Protein AF-A0A7S2DHG0-F1 (afdb_monomer_lite)

Foldseek 3Di:
DDDDDDDDDPDPPPPVVVVVVVVVVVVLVVVVVVLVVVLVVLVVVQPVPFDDPVSLVVLLVVLQVLLCVLLVHPDDDQPDFSVVSPDDLVSLVVSQVVCCVVQPDDRDDSCCCVSQRGSVSVSSVSRSRDRD

Radius of gyration: 22.51 Å; chains: 1; bounding box: 42×79×49 Å

Structure (mmCIF, N/CA/C/O backbone):
data_AF-A0A7S2DHG0-F1
#
_entry.id   AF-A0A7S2DHG0-F1
#
loop_
_atom_site.group_PDB
_atom_site.id
_atom_site.type_symbol
_atom_site.label_atom_id
_atom_site.label_alt_id
_atom_site.label_comp_id
_atom_site.label_asym_id
_atom_site.label_entity_id
_atom_site.label_seq_id
_atom_site.pdbx_PDB_ins_code
_atom_site.Cartn_x
_atom_site.Cartn_y
_atom_site.Cartn_z
_atom_site.occupancy
_atom_site.B_iso_or_equiv
_atom_site.auth_seq_id
_atom_site.auth_comp_id
_atom_site.auth_asym_id
_atom_site.auth_atom_id
_atom_site.pdbx_PDB_model_num
ATOM 1 N N . MET A 1 1 ? 16.622 -67.372 32.184 1.00 42.94 1 MET A N 1
ATOM 2 C CA . MET A 1 1 ? 17.379 -66.114 32.325 1.00 42.94 1 MET A CA 1
ATOM 3 C C . MET A 1 1 ? 17.393 -65.458 30.959 1.00 42.94 1 MET A C 1
ATOM 5 O O . MET A 1 1 ? 17.988 -66.021 30.053 1.00 42.94 1 MET A O 1
ATOM 9 N N . ALA A 1 2 ? 16.641 -64.375 30.784 1.00 40.81 2 ALA A N 1
ATOM 10 C CA . ALA A 1 2 ? 16.619 -63.588 29.556 1.00 40.81 2 ALA A CA 1
ATOM 11 C C . ALA A 1 2 ? 16.451 -62.120 29.964 1.00 40.81 2 ALA A C 1
ATOM 13 O O . ALA A 1 2 ? 15.336 -61.639 30.134 1.00 40.81 2 ALA A O 1
ATOM 14 N N . GLU A 1 3 ? 17.575 -61.454 30.210 1.00 46.03 3 GLU A N 1
ATOM 15 C CA . GLU A 1 3 ? 17.654 -59.996 30.252 1.00 46.03 3 GLU A CA 1
ATOM 16 C C . GLU A 1 3 ? 18.042 -59.548 28.843 1.00 46.03 3 GLU A C 1
ATOM 18 O O . GLU A 1 3 ? 19.163 -59.785 28.398 1.00 46.03 3 GLU A O 1
ATOM 23 N N . ALA A 1 4 ? 17.091 -58.966 28.116 1.00 51.16 4 ALA A N 1
ATOM 24 C CA . ALA A 1 4 ? 17.359 -58.252 26.878 1.00 51.16 4 ALA A CA 1
ATOM 25 C C . ALA A 1 4 ? 17.080 -56.771 27.135 1.00 51.16 4 ALA A C 1
ATOM 27 O O . ALA A 1 4 ? 15.939 -56.332 27.254 1.00 51.16 4 ALA A O 1
ATOM 28 N N . THR A 1 5 ? 18.195 -56.077 27.318 1.00 54.16 5 THR A N 1
ATOM 29 C CA . THR A 1 5 ? 18.477 -54.649 27.230 1.00 54.16 5 THR A CA 1
ATOM 30 C C . THR A 1 5 ? 17.401 -53.791 26.561 1.00 54.16 5 THR A C 1
ATOM 32 O O . THR A 1 5 ? 16.961 -54.049 25.446 1.00 54.16 5 THR A O 1
ATOM 35 N N . ILE A 1 6 ? 17.054 -52.720 27.271 1.00 53.78 6 ILE A N 1
ATOM 36 C CA . ILE A 1 6 ? 16.199 -51.600 26.881 1.00 53.78 6 ILE A CA 1
ATOM 37 C C . ILE A 1 6 ? 16.757 -50.948 25.602 1.00 53.78 6 ILE A C 1
ATOM 39 O O . ILE A 1 6 ? 17.848 -50.381 25.631 1.00 53.78 6 ILE A O 1
ATOM 43 N N . ASP A 1 7 ? 16.014 -51.023 24.494 1.00 44.09 7 ASP A N 1
ATOM 44 C CA . ASP A 1 7 ? 16.307 -50.291 23.256 1.00 44.09 7 ASP A CA 1
ATOM 45 C C . ASP A 1 7 ? 15.777 -48.858 23.400 1.00 44.09 7 ASP A C 1
ATOM 47 O O . ASP A 1 7 ? 14.572 -48.606 23.483 1.00 44.09 7 ASP A O 1
ATOM 51 N N . ALA A 1 8 ? 16.710 -47.926 23.567 1.00 44.56 8 ALA A N 1
ATOM 52 C CA . ALA A 1 8 ? 16.435 -46.514 23.739 1.00 44.56 8 ALA A CA 1
ATOM 53 C C . ALA A 1 8 ? 15.911 -45.925 22.425 1.00 44.56 8 ALA A C 1
ATOM 55 O O . ALA A 1 8 ? 16.619 -45.885 21.421 1.00 44.56 8 ALA A O 1
ATOM 56 N N . ALA A 1 9 ? 14.684 -45.411 22.473 1.00 42.75 9 ALA A N 1
ATOM 57 C CA . ALA A 1 9 ? 14.095 -44.582 21.437 1.00 42.75 9 ALA A CA 1
ATOM 58 C C . ALA A 1 9 ? 15.042 -43.427 21.060 1.00 42.75 9 ALA A C 1
ATOM 60 O O . ALA A 1 9 ? 15.171 -42.441 21.788 1.00 42.75 9 ALA A O 1
ATOM 61 N N . GLN A 1 10 ? 15.698 -43.541 19.907 1.00 50.31 10 GLN A N 1
ATOM 62 C CA . GLN A 1 10 ? 16.324 -42.409 19.234 1.00 50.31 10 GLN A CA 1
ATOM 63 C C . GLN A 1 10 ? 15.216 -41.579 18.579 1.00 50.31 10 GLN A C 1
ATOM 65 O O . GLN A 1 10 ? 14.787 -41.851 17.459 1.00 50.31 10 GLN A O 1
ATOM 70 N N . SER A 1 11 ? 14.736 -40.567 19.298 1.00 60.62 11 SER A N 1
ATOM 71 C CA . SER A 1 11 ? 13.991 -39.461 18.696 1.00 60.62 11 SER A CA 1
ATOM 72 C C . SER A 1 11 ? 14.930 -38.684 17.765 1.00 60.62 11 SER A C 1
ATOM 74 O O . SER A 1 11 ? 16.011 -38.291 18.208 1.00 60.62 11 SER A O 1
ATOM 76 N N . PRO A 1 12 ? 14.569 -38.431 16.495 1.00 54.84 12 PRO A N 1
ATOM 77 C CA . PRO A 1 12 ? 15.372 -37.575 15.637 1.00 54.84 12 PRO A CA 1
ATOM 78 C C . PRO A 1 12 ? 15.180 -36.116 16.067 1.00 54.84 12 PRO A C 1
ATOM 80 O O . PRO A 1 12 ? 14.242 -35.437 15.649 1.00 54.84 12 PRO A O 1
ATOM 83 N N . GLU A 1 13 ? 16.077 -35.631 16.921 1.00 55.72 13 GLU A N 1
ATOM 84 C CA . GLU A 1 13 ? 16.242 -34.205 17.196 1.00 55.72 13 GLU A CA 1
ATOM 85 C C . GLU A 1 13 ? 16.691 -33.549 15.880 1.00 55.72 13 GLU A C 1
ATOM 87 O O . GLU A 1 13 ? 17.826 -33.741 15.433 1.00 55.72 13 GLU A O 1
ATOM 92 N N . LYS A 1 14 ? 15.784 -32.839 15.190 1.00 61.44 14 LYS A N 1
ATOM 93 C CA . LYS A 1 14 ? 16.175 -32.066 14.000 1.00 61.44 14 LYS A CA 1
ATOM 94 C C . LYS A 1 14 ? 17.315 -31.112 14.413 1.00 61.44 14 LYS A C 1
ATOM 96 O O . LYS A 1 14 ? 17.251 -30.550 15.506 1.00 61.44 14 LYS A O 1
ATOM 101 N N . PRO A 1 15 ? 18.348 -30.915 13.576 1.00 72.50 15 PRO A N 1
ATOM 102 C CA . PRO A 1 15 ? 19.486 -30.071 13.932 1.00 72.50 15 PRO A CA 1
ATOM 103 C C . PRO A 1 15 ? 19.016 -28.664 14.323 1.00 72.50 15 PRO A C 1
ATOM 105 O O . PRO A 1 15 ? 18.066 -28.146 13.740 1.00 72.50 15 PRO A O 1
ATOM 108 N N . VAL A 1 16 ? 19.684 -28.035 15.293 1.00 61.78 16 VAL A N 1
ATOM 109 C CA . VAL A 1 16 ? 19.278 -26.742 15.883 1.00 61.78 16 VAL A CA 1
ATOM 110 C C . VAL A 1 16 ? 19.084 -25.637 14.828 1.00 61.78 16 VAL A C 1
ATOM 112 O O . VAL A 1 16 ? 18.193 -24.804 14.970 1.00 61.78 16 VAL A O 1
ATOM 115 N N . GLU A 1 17 ? 19.828 -25.663 13.717 1.00 58.34 17 GLU A N 1
ATOM 116 C CA . GLU A 1 17 ? 19.605 -24.776 12.558 1.00 58.34 17 GLU A CA 1
ATOM 117 C C . GLU A 1 17 ? 18.222 -24.949 11.914 1.00 58.34 17 GLU A C 1
ATOM 119 O O . GLU A 1 17 ? 17.587 -23.974 11.515 1.00 58.34 17 GLU A O 1
ATOM 124 N N . MET A 1 18 ? 17.720 -26.182 11.857 1.00 55.75 18 MET A N 1
ATOM 125 C CA . MET A 1 18 ? 16.393 -26.501 11.337 1.00 55.75 18 MET A CA 1
ATOM 126 C C . MET A 1 18 ? 15.289 -26.065 12.311 1.00 55.75 18 MET A C 1
ATOM 128 O O . MET A 1 18 ? 14.223 -25.648 11.866 1.00 55.75 18 MET A O 1
ATOM 132 N N . TRP A 1 19 ? 15.546 -26.070 13.625 1.00 66.44 19 TRP A N 1
ATOM 133 C CA . TRP A 1 19 ? 14.636 -25.478 14.619 1.00 66.44 19 TRP A CA 1
ATOM 134 C C . TRP A 1 19 ? 14.586 -23.949 14.526 1.00 66.44 19 TRP A C 1
ATOM 136 O O . TRP A 1 19 ? 13.511 -23.361 14.621 1.00 66.44 19 TRP A O 1
ATOM 146 N N . LEU A 1 20 ? 15.728 -23.302 14.285 1.00 65.81 20 LEU A N 1
ATOM 147 C CA . LEU A 1 20 ? 15.819 -21.849 14.117 1.00 65.81 20 LEU A CA 1
ATOM 148 C C . LEU A 1 20 ? 15.109 -21.367 12.840 1.00 65.81 20 LEU A C 1
ATOM 150 O O . LEU A 1 20 ? 14.426 -20.338 12.857 1.00 65.81 20 LEU A O 1
ATOM 154 N N . LEU A 1 21 ? 15.222 -22.119 11.742 1.00 61.41 21 LEU A N 1
ATOM 155 C CA . LEU A 1 21 ? 14.581 -21.770 10.473 1.00 61.41 21 LEU A CA 1
ATOM 156 C C . LEU A 1 21 ? 13.066 -22.041 10.479 1.00 61.41 21 LEU A C 1
ATOM 158 O O . LEU A 1 21 ? 12.298 -21.260 9.925 1.00 61.41 21 LEU A O 1
ATOM 162 N N . GLU A 1 22 ? 12.613 -23.118 11.123 1.00 61.72 22 GLU A N 1
ATOM 163 C CA . GLU A 1 22 ? 11.182 -23.431 11.254 1.00 61.72 22 GLU A CA 1
ATOM 164 C C . GLU A 1 22 ? 10.499 -22.496 12.267 1.00 61.72 22 GLU A C 1
ATOM 166 O O . GLU A 1 22 ? 9.410 -21.994 12.001 1.00 61.72 22 GLU A O 1
ATOM 171 N N . GLY A 1 23 ? 11.170 -22.168 13.379 1.00 65.50 23 GLY A N 1
ATOM 172 C CA . GLY A 1 23 ? 10.669 -21.221 14.379 1.00 65.50 23 GLY A CA 1
ATOM 173 C C . GLY A 1 23 ? 10.568 -19.786 13.855 1.00 65.50 23 GLY A C 1
ATOM 174 O O . GLY A 1 23 ? 9.593 -19.093 14.141 1.00 65.50 23 GLY A O 1
ATOM 175 N N . SER A 1 24 ? 11.525 -19.344 13.031 1.00 66.81 24 SER A N 1
ATOM 176 C CA . SER A 1 24 ? 11.462 -18.025 12.380 1.00 66.81 24 SER A CA 1
ATOM 177 C C . SER A 1 24 ? 10.383 -17.953 11.293 1.00 66.81 24 SER A C 1
ATOM 179 O O . SER A 1 24 ? 9.671 -16.950 11.213 1.00 66.81 24 SER A O 1
ATOM 181 N N . GLN A 1 25 ? 10.179 -19.026 10.521 1.00 65.06 25 GLN A N 1
ATOM 182 C CA . GLN A 1 25 ? 9.070 -19.120 9.563 1.00 65.06 25 GLN A CA 1
ATOM 183 C C . GLN A 1 25 ? 7.703 -19.178 10.261 1.00 65.06 25 GLN A C 1
ATOM 185 O O . GLN A 1 25 ? 6.770 -18.494 9.844 1.00 65.06 25 GLN A O 1
ATOM 190 N N . GLN A 1 26 ? 7.585 -19.926 11.361 1.00 64.12 26 GLN A N 1
ATOM 191 C CA . GLN A 1 26 ? 6.361 -19.992 12.165 1.00 64.12 26 GLN A CA 1
ATOM 192 C C . GLN A 1 26 ? 6.049 -18.655 12.842 1.00 64.12 26 GLN A C 1
ATOM 194 O O . GLN A 1 26 ? 4.892 -18.237 12.844 1.00 64.12 26 GLN A O 1
ATOM 199 N N . ALA A 1 27 ? 7.059 -17.942 13.349 1.00 66.81 27 ALA A N 1
ATOM 200 C CA . ALA A 1 27 ? 6.882 -16.600 13.899 1.00 66.81 27 ALA A CA 1
ATOM 201 C C . ALA A 1 27 ? 6.417 -15.603 12.8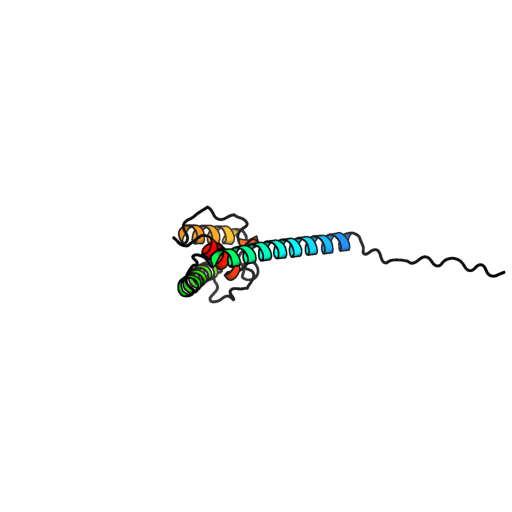26 1.00 66.81 27 ALA A C 1
ATOM 203 O O . ALA A 1 27 ? 5.514 -14.805 13.079 1.00 66.81 27 ALA A O 1
ATOM 204 N N . MET A 1 28 ? 6.973 -15.683 11.611 1.00 68.94 28 MET A N 1
ATOM 205 C CA . MET A 1 28 ? 6.544 -14.847 10.491 1.00 68.94 28 MET A CA 1
ATOM 206 C C . MET A 1 28 ? 5.096 -15.159 10.081 1.00 68.94 28 MET A C 1
ATOM 208 O O . MET A 1 28 ? 4.301 -14.232 9.941 1.00 68.94 28 MET A O 1
ATOM 212 N N . LEU A 1 29 ? 4.719 -16.434 9.951 1.00 68.44 29 LEU A N 1
ATOM 213 C CA . LEU A 1 29 ? 3.346 -16.847 9.628 1.00 68.44 29 LEU A CA 1
ATOM 214 C C . LEU A 1 29 ? 2.345 -16.438 10.717 1.00 68.44 29 LEU A C 1
ATOM 216 O O . LEU A 1 29 ? 1.260 -15.961 10.396 1.00 68.44 29 LEU A O 1
ATOM 220 N N . ALA A 1 30 ? 2.713 -16.561 11.995 1.00 65.44 30 ALA A N 1
ATOM 221 C CA . ALA A 1 30 ? 1.877 -16.134 13.114 1.00 65.44 30 ALA A CA 1
ATOM 222 C C . ALA A 1 30 ? 1.697 -14.608 13.152 1.00 65.44 30 ALA A C 1
ATOM 224 O O . ALA A 1 30 ? 0.588 -14.135 13.392 1.00 65.44 30 ALA A O 1
ATOM 225 N N . ALA A 1 31 ? 2.748 -13.835 12.856 1.00 64.44 31 ALA A N 1
ATOM 226 C CA . ALA A 1 31 ? 2.659 -12.380 12.740 1.00 64.44 31 ALA A CA 1
ATOM 227 C C . ALA A 1 31 ? 1.761 -11.957 11.563 1.00 64.44 31 ALA A C 1
ATOM 229 O O . ALA A 1 31 ? 0.905 -11.089 11.727 1.00 64.44 31 ALA A O 1
ATOM 230 N N . HIS A 1 32 ? 1.878 -12.622 10.408 1.00 63.25 32 HIS A N 1
ATOM 231 C CA . HIS A 1 32 ? 0.981 -12.397 9.270 1.00 63.25 32 HIS A CA 1
ATOM 232 C C . HIS A 1 32 ? -0.462 -12.802 9.589 1.00 63.25 32 HIS A C 1
ATOM 234 O O . HIS A 1 32 ? -1.391 -12.108 9.188 1.00 63.25 32 HIS A O 1
ATOM 240 N N . ALA A 1 33 ? -0.684 -13.903 10.309 1.00 66.50 33 ALA A N 1
ATOM 241 C CA . ALA A 1 33 ? -2.019 -14.332 10.722 1.00 66.50 33 ALA A CA 1
ATOM 242 C C . ALA A 1 33 ? -2.647 -13.360 11.734 1.00 66.50 33 ALA A C 1
ATOM 244 O O . ALA A 1 33 ? -3.822 -13.027 11.614 1.00 66.50 33 ALA A O 1
ATOM 245 N N . ALA A 1 34 ? -1.864 -12.852 12.689 1.00 62.97 34 ALA A N 1
ATOM 246 C CA . ALA A 1 34 ? -2.315 -11.846 13.646 1.00 62.97 34 ALA A CA 1
ATOM 247 C C . ALA A 1 34 ? -2.667 -10.521 12.954 1.00 62.97 34 ALA A C 1
ATOM 249 O O . ALA A 1 34 ? -3.687 -9.912 13.270 1.00 62.97 34 ALA A O 1
ATOM 250 N N . ASN A 1 35 ? -1.867 -10.107 11.970 1.00 64.00 35 ASN A N 1
ATOM 251 C CA . ASN A 1 35 ? -2.131 -8.902 11.192 1.00 64.00 35 ASN A CA 1
ATOM 252 C C . ASN A 1 35 ? -3.365 -9.060 10.280 1.00 64.00 35 ASN A C 1
ATOM 254 O O . ASN A 1 35 ? -4.203 -8.167 10.205 1.00 64.00 35 ASN A O 1
ATOM 258 N N . GLN A 1 36 ? -3.553 -10.237 9.674 1.00 62.16 36 GLN A N 1
ATOM 259 C CA . GLN A 1 36 ? -4.776 -10.576 8.932 1.00 62.16 36 GLN A CA 1
ATOM 260 C C . GLN A 1 36 ? -6.013 -10.625 9.839 1.00 62.16 36 GLN A C 1
ATOM 262 O O . GLN A 1 36 ? -7.081 -10.164 9.444 1.00 62.16 36 GLN A O 1
ATOM 267 N N . ALA A 1 37 ? -5.885 -11.131 11.068 1.00 60.19 37 ALA A N 1
ATOM 268 C CA . ALA A 1 37 ? -6.969 -11.117 12.047 1.00 60.19 37 ALA A CA 1
ATOM 269 C C . ALA A 1 37 ? -7.318 -9.686 12.486 1.00 60.19 37 ALA A C 1
ATOM 271 O O . ALA A 1 37 ? -8.497 -9.360 12.608 1.00 60.19 37 ALA A O 1
ATOM 272 N N . ALA A 1 38 ? -6.320 -8.814 12.658 1.00 59.62 38 ALA A N 1
ATOM 273 C CA . ALA A 1 38 ? -6.534 -7.397 12.940 1.00 59.62 38 ALA A CA 1
ATOM 274 C C . ALA A 1 38 ? -7.208 -6.669 11.760 1.00 59.62 38 ALA A C 1
ATOM 276 O O . ALA A 1 38 ? -8.138 -5.892 11.974 1.00 59.62 38 ALA A O 1
ATOM 277 N N . ALA A 1 39 ? -6.814 -6.975 10.518 1.00 57.19 39 ALA A N 1
ATOM 278 C CA . ALA A 1 39 ? -7.473 -6.466 9.314 1.00 57.19 39 ALA A CA 1
ATOM 279 C C . ALA A 1 39 ? -8.938 -6.940 9.217 1.00 57.19 39 ALA A C 1
ATOM 281 O O . ALA A 1 39 ? -9.838 -6.132 8.987 1.00 57.19 39 ALA A O 1
ATOM 282 N N . ALA A 1 40 ? -9.202 -8.222 9.490 1.00 56.75 40 ALA A N 1
ATOM 283 C CA . ALA A 1 40 ? -10.553 -8.784 9.502 1.00 56.75 40 ALA A CA 1
ATOM 284 C C . ALA A 1 40 ? -11.441 -8.180 10.608 1.00 56.75 40 ALA A C 1
ATOM 286 O O . ALA A 1 40 ? -12.629 -7.936 10.391 1.00 56.75 40 ALA A O 1
ATOM 287 N N . GLN A 1 41 ? -10.874 -7.898 11.784 1.00 54.84 41 GLN A N 1
ATOM 288 C CA . GLN A 1 41 ? -11.576 -7.200 12.865 1.00 54.84 41 GLN A CA 1
ATOM 289 C C . GLN A 1 41 ? -11.883 -5.743 12.499 1.00 54.84 41 GLN A C 1
ATOM 291 O O . GLN A 1 41 ? -12.997 -5.283 12.752 1.00 54.84 41 GLN A O 1
ATOM 296 N N . GLY A 1 42 ? -10.954 -5.054 11.826 1.00 51.88 42 GLY A N 1
ATOM 297 C CA . GLY A 1 42 ? -11.194 -3.734 11.241 1.00 51.88 42 GLY A CA 1
ATOM 298 C C . GLY A 1 42 ? -12.356 -3.749 10.246 1.00 51.88 42 GLY A C 1
ATOM 299 O O . GLY A 1 42 ? -13.262 -2.929 10.359 1.00 51.88 42 GLY A O 1
ATOM 300 N N . ALA A 1 43 ? -12.403 -4.736 9.345 1.00 55.81 43 ALA A N 1
ATOM 301 C CA . ALA A 1 43 ? -13.488 -4.895 8.373 1.00 55.81 43 ALA A CA 1
ATOM 302 C C . ALA A 1 43 ? -14.866 -5.129 9.027 1.00 55.81 43 ALA A C 1
ATOM 304 O O . ALA A 1 43 ? -15.874 -4.579 8.577 1.00 55.81 43 ALA A O 1
ATOM 305 N N . ALA A 1 44 ? -14.927 -5.904 10.115 1.00 51.97 44 ALA A N 1
ATOM 306 C CA . ALA A 1 44 ? -16.175 -6.188 10.827 1.00 51.97 44 ALA A CA 1
ATOM 307 C C . ALA A 1 44 ? -16.743 -4.963 11.573 1.00 51.97 44 ALA A C 1
ATOM 309 O O . ALA A 1 44 ? -17.960 -4.830 11.708 1.00 51.97 44 ALA A O 1
ATOM 310 N N . GLN A 1 45 ? -15.884 -4.049 12.029 1.00 49.03 45 GLN A N 1
ATOM 311 C CA . GLN A 1 45 ? -16.284 -2.866 12.801 1.00 49.03 45 GLN A CA 1
ATOM 312 C C . GLN A 1 45 ? -16.831 -1.717 11.927 1.00 49.03 45 GLN A C 1
ATOM 314 O O . GLN A 1 45 ? -17.480 -0.807 12.443 1.00 49.03 45 GLN A O 1
ATOM 319 N N . LEU A 1 46 ? -16.634 -1.777 10.603 1.00 51.44 46 LEU A N 1
ATOM 320 C CA . LEU A 1 46 ? -16.986 -0.723 9.636 1.00 51.44 46 LEU A CA 1
ATOM 321 C C . LEU A 1 46 ? -18.433 -0.774 9.116 1.00 51.44 46 LEU A C 1
ATOM 323 O O . LEU A 1 46 ? -18.863 0.136 8.408 1.00 51.44 46 LEU A O 1
ATOM 327 N N . GLN A 1 47 ? -19.226 -1.785 9.481 1.00 52.62 47 GLN A N 1
ATOM 328 C CA . GLN A 1 47 ? -20.601 -1.925 8.976 1.00 52.62 47 GLN A CA 1
ATOM 329 C C . GLN A 1 47 ? -21.601 -0.884 9.517 1.00 52.62 47 GLN A C 1
ATOM 331 O O . GLN A 1 47 ? -22.745 -0.854 9.072 1.00 52.62 47 GLN A O 1
ATOM 336 N N . ILE A 1 48 ? -21.195 -0.008 10.442 1.00 51.22 48 ILE A N 1
ATOM 337 C CA . ILE A 1 48 ? -22.090 0.977 11.079 1.00 51.22 48 ILE A CA 1
ATOM 338 C C . ILE A 1 48 ? -21.993 2.384 10.434 1.00 51.22 48 ILE A C 1
ATOM 340 O O . ILE A 1 48 ? -22.720 3.296 10.813 1.00 51.22 48 ILE A O 1
ATOM 344 N N . GLY A 1 49 ? -21.171 2.566 9.393 1.00 56.88 49 GLY A N 1
ATOM 345 C CA . GLY A 1 49 ? -21.077 3.833 8.642 1.00 56.88 49 GLY A CA 1
ATOM 346 C C . GLY A 1 49 ? -20.085 3.780 7.478 1.00 56.88 49 GLY A C 1
ATOM 347 O O . GLY A 1 49 ? -19.299 4.704 7.301 1.00 56.88 49 GLY A O 1
ATOM 348 N N . GLY A 1 50 ? -20.049 2.649 6.769 1.00 58.78 50 GLY A N 1
ATOM 349 C CA . GLY A 1 50 ? -18.961 2.280 5.866 1.00 58.78 50 GLY A CA 1
ATOM 350 C C . GLY A 1 50 ? -18.965 2.980 4.506 1.00 58.78 50 GLY A C 1
ATOM 351 O O . GLY A 1 50 ? -20.011 3.331 3.962 1.00 58.78 50 GLY A O 1
ATOM 352 N N . VAL A 1 51 ? -17.756 3.109 3.955 1.00 66.19 51 VAL A N 1
ATOM 353 C CA . VAL A 1 51 ? -17.462 3.470 2.562 1.00 66.19 51 VAL A CA 1
ATOM 354 C C . VAL A 1 51 ? -18.347 2.644 1.620 1.00 66.19 51 VAL A C 1
ATOM 356 O O . VAL A 1 51 ? -18.421 1.419 1.744 1.00 66.19 51 VAL A O 1
ATOM 359 N N . SER A 1 52 ? -19.039 3.294 0.683 1.00 80.50 52 SER A N 1
ATOM 360 C CA . SER A 1 52 ? -19.895 2.598 -0.279 1.00 80.50 52 SER A CA 1
ATOM 361 C C . SER A 1 52 ? -19.072 1.662 -1.169 1.00 80.50 52 SER A C 1
ATOM 363 O O . SER A 1 52 ? -17.890 1.887 -1.434 1.00 80.50 52 SER A O 1
ATOM 365 N N . GLY A 1 53 ? -19.703 0.610 -1.701 1.00 81.88 53 GLY A N 1
ATOM 366 C CA . GLY A 1 53 ? -19.013 -0.335 -2.587 1.00 81.88 53 GLY A CA 1
ATOM 367 C C . GLY A 1 53 ? -18.376 0.331 -3.816 1.00 81.88 53 GLY A C 1
ATOM 368 O O . GLY A 1 53 ? -17.347 -0.131 -4.298 1.00 81.88 53 GLY A O 1
ATOM 369 N N . GLN A 1 54 ? -18.946 1.440 -4.302 1.00 84.62 54 GLN A N 1
ATOM 370 C CA . GLN A 1 54 ? -18.379 2.222 -5.406 1.00 84.62 54 GLN A CA 1
ATOM 371 C C . GLN A 1 54 ? -17.121 2.991 -4.984 1.00 84.62 54 GLN A C 1
ATOM 373 O O . GLN A 1 54 ? -16.130 2.994 -5.712 1.00 84.62 54 GLN A O 1
ATOM 378 N N . GLU A 1 55 ? -17.128 3.593 -3.795 1.00 88.00 55 GLU A N 1
ATOM 379 C CA . GLU A 1 55 ? -15.959 4.282 -3.244 1.00 88.00 55 GLU A CA 1
ATOM 380 C C . GLU A 1 55 ? -14.814 3.304 -2.950 1.00 88.00 55 GLU A C 1
ATOM 382 O O . GLU A 1 55 ? -13.660 3.631 -3.215 1.00 88.00 55 GLU A O 1
ATOM 387 N N . LEU A 1 56 ? -15.114 2.080 -2.498 1.00 89.06 56 LEU A N 1
ATOM 388 C CA . LEU A 1 56 ? -14.113 1.019 -2.334 1.00 89.06 56 LEU A CA 1
ATOM 389 C C . LEU A 1 56 ? -13.461 0.618 -3.663 1.00 89.06 56 LEU A C 1
ATOM 391 O O . LEU A 1 56 ? -12.242 0.460 -3.730 1.00 89.06 56 LEU A O 1
ATOM 395 N N . VAL A 1 57 ? -14.253 0.476 -4.731 1.00 91.44 57 VAL A N 1
ATOM 396 C CA . VAL A 1 57 ? -13.726 0.175 -6.072 1.00 91.44 57 VAL A CA 1
ATOM 397 C C . VAL A 1 57 ? -12.831 1.311 -6.569 1.00 91.44 57 VAL A C 1
ATOM 399 O O . VAL A 1 57 ? -11.736 1.046 -7.065 1.00 91.44 57 VAL A O 1
ATOM 402 N N . ALA A 1 58 ? -13.259 2.564 -6.394 1.00 92.81 58 ALA A N 1
ATOM 403 C CA . ALA A 1 58 ? -12.478 3.734 -6.789 1.00 92.81 58 ALA A CA 1
ATOM 404 C C . ALA A 1 58 ? -11.179 3.875 -5.974 1.00 92.81 58 ALA A C 1
ATOM 406 O O . ALA A 1 58 ? -10.123 4.165 -6.537 1.00 92.81 58 ALA A O 1
ATOM 407 N N . LEU A 1 59 ? -11.238 3.627 -4.661 1.00 93.56 59 LEU A N 1
ATOM 408 C CA . LEU A 1 59 ? -10.073 3.613 -3.778 1.00 93.56 59 LEU A CA 1
ATOM 409 C C . LEU A 1 59 ? -9.057 2.565 -4.236 1.00 93.56 59 LEU A C 1
ATOM 411 O O . LEU A 1 59 ? -7.883 2.889 -4.419 1.00 93.56 59 LEU A O 1
ATOM 415 N N . ARG A 1 60 ? -9.515 1.326 -4.452 1.00 95.50 60 ARG A N 1
ATOM 416 C CA . ARG A 1 60 ? -8.652 0.226 -4.888 1.00 95.50 60 ARG A CA 1
ATOM 417 C C . ARG A 1 60 ? -7.994 0.525 -6.228 1.00 95.50 60 ARG A C 1
ATOM 419 O O . ARG A 1 60 ? -6.790 0.333 -6.356 1.00 95.50 60 ARG A O 1
ATOM 426 N N . ALA A 1 61 ? -8.760 1.039 -7.192 1.00 95.81 61 ALA A N 1
ATOM 427 C CA . ALA A 1 61 ? -8.236 1.441 -8.496 1.00 95.81 61 ALA A CA 1
ATOM 428 C C . ALA A 1 61 ? -7.131 2.499 -8.355 1.00 95.81 61 ALA A C 1
ATOM 430 O O . ALA A 1 61 ? -6.040 2.326 -8.879 1.00 95.81 61 ALA A O 1
ATOM 431 N N . LYS A 1 62 ? -7.357 3.537 -7.545 1.00 96.00 62 LYS A N 1
ATOM 432 C CA . LYS A 1 62 ? -6.373 4.604 -7.319 1.00 96.00 62 LYS A CA 1
ATOM 433 C C . LYS A 1 62 ? -5.090 4.111 -6.634 1.00 96.00 62 LYS A C 1
ATOM 435 O O . LYS A 1 62 ? -3.988 4.552 -6.970 1.00 96.00 62 LYS A O 1
ATOM 440 N N . ILE A 1 63 ? -5.218 3.192 -5.674 1.00 96.31 63 ILE A N 1
ATOM 441 C CA . ILE A 1 63 ? -4.061 2.542 -5.042 1.00 96.31 63 ILE A CA 1
ATOM 442 C C . ILE A 1 63 ? -3.314 1.696 -6.072 1.00 96.31 63 ILE A C 1
ATOM 444 O O . ILE A 1 63 ? -2.093 1.817 -6.162 1.00 96.31 63 ILE A O 1
ATOM 448 N N . ARG A 1 64 ? -4.029 0.886 -6.864 1.00 97.19 64 ARG A N 1
ATOM 449 C CA . ARG A 1 64 ? -3.442 0.069 -7.930 1.00 97.19 64 ARG A CA 1
ATOM 450 C C . ARG A 1 64 ? -2.652 0.931 -8.908 1.00 97.19 64 ARG A C 1
ATOM 452 O O . ARG A 1 64 ? -1.474 0.647 -9.086 1.00 97.19 64 ARG A O 1
ATOM 459 N N . ASP A 1 65 ? -3.258 1.989 -9.446 1.00 96.75 65 ASP A N 1
ATOM 460 C CA . ASP A 1 65 ? -2.630 2.930 -10.386 1.00 96.75 65 ASP A CA 1
ATOM 461 C C . ASP A 1 65 ? -1.317 3.483 -9.817 1.00 96.75 65 ASP A C 1
ATOM 463 O O . ASP A 1 65 ? -0.267 3.443 -10.449 1.00 96.75 65 ASP A O 1
ATOM 467 N N . THR A 1 66 ? -1.3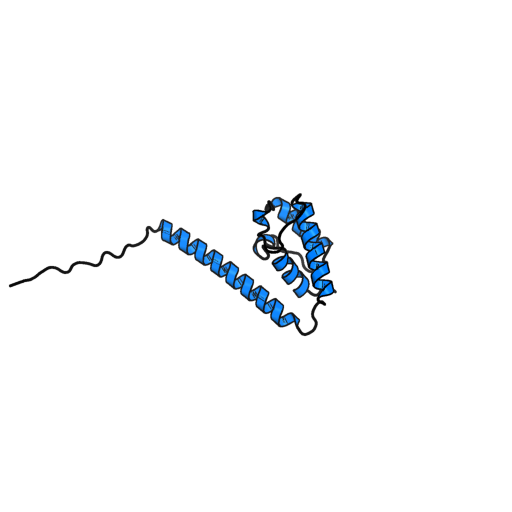36 3.891 -8.547 1.00 96.50 66 THR A N 1
ATOM 468 C CA . THR A 1 66 ? -0.131 4.389 -7.871 1.00 96.50 66 THR A CA 1
ATOM 469 C C . THR A 1 66 ? 0.966 3.326 -7.763 1.00 96.50 66 THR A C 1
ATOM 471 O O . THR A 1 66 ? 2.153 3.640 -7.872 1.00 96.50 66 THR A O 1
ATOM 474 N N . VAL A 1 67 ? 0.591 2.074 -7.492 1.00 95.69 67 VAL A N 1
ATOM 475 C CA . VAL A 1 67 ? 1.544 0.968 -7.363 1.00 95.69 67 VAL A CA 1
ATOM 476 C C . VAL A 1 67 ? 2.137 0.609 -8.723 1.00 95.69 67 VAL A C 1
ATOM 478 O O . VAL A 1 67 ? 3.355 0.463 -8.801 1.00 95.69 67 VAL A O 1
ATOM 481 N N . VAL A 1 68 ? 1.323 0.499 -9.778 1.00 95.56 68 VAL A N 1
ATOM 482 C CA 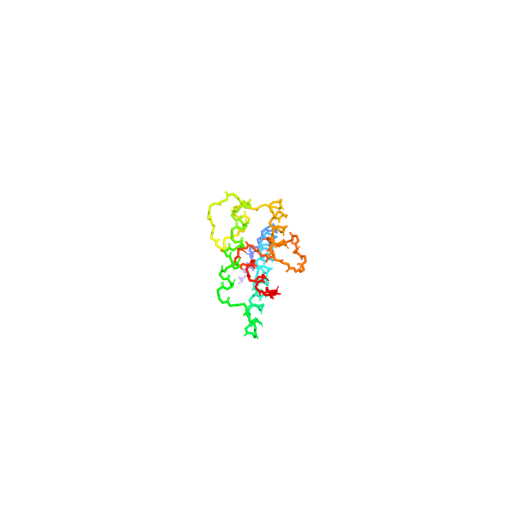. VAL A 1 68 ? 1.813 0.174 -11.129 1.00 95.56 68 VAL A CA 1
ATOM 483 C C . VAL A 1 68 ? 2.715 1.273 -11.683 1.00 95.56 68 VAL A C 1
ATOM 485 O O . VAL A 1 68 ? 3.787 0.955 -12.197 1.00 95.56 68 VAL A O 1
ATOM 488 N N . A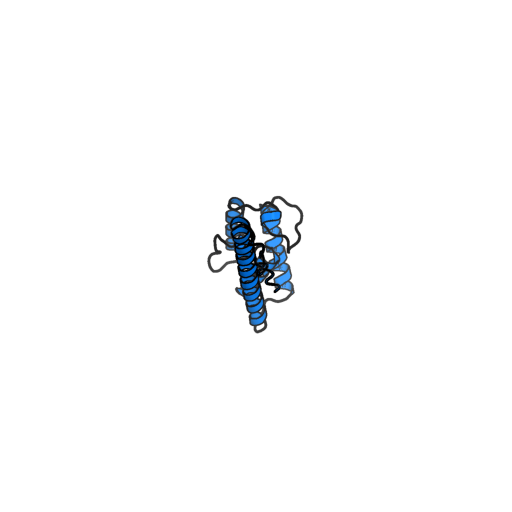SP A 1 69 ? 2.377 2.546 -11.448 1.00 95.50 69 ASP A N 1
ATOM 489 C CA . ASP A 1 69 ? 3.202 3.694 -11.840 1.00 95.50 69 ASP A CA 1
ATOM 490 C C . ASP A 1 69 ? 4.593 3.644 -11.193 1.00 95.50 69 ASP A C 1
ATOM 492 O O . ASP A 1 69 ? 5.611 3.883 -11.842 1.00 95.50 69 ASP A O 1
ATOM 496 N N . ILE A 1 70 ? 4.655 3.319 -9.897 1.00 95.00 70 ILE A N 1
ATOM 497 C CA . ILE A 1 70 ? 5.919 3.250 -9.150 1.00 95.00 70 ILE A CA 1
ATOM 498 C C . ILE A 1 70 ? 6.711 1.988 -9.499 1.00 95.00 70 ILE A C 1
ATOM 500 O O . ILE A 1 70 ? 7.942 2.032 -9.527 1.00 95.00 70 ILE A O 1
ATOM 504 N N . ALA A 1 71 ? 6.025 0.870 -9.737 1.00 92.69 71 ALA A N 1
ATOM 505 C CA . ALA A 1 71 ? 6.646 -0.392 -10.124 1.00 92.69 71 ALA A CA 1
ATOM 506 C C . ALA A 1 71 ? 7.104 -0.404 -11.593 1.00 92.69 71 ALA A C 1
ATOM 508 O O . ALA A 1 71 ? 7.925 -1.241 -11.961 1.00 92.69 71 ALA A O 1
ATOM 509 N N . GLY A 1 72 ? 6.589 0.507 -12.427 1.00 93.75 72 GLY A N 1
ATOM 510 C CA . GLY A 1 72 ? 6.822 0.502 -13.871 1.00 93.75 72 GLY A CA 1
ATOM 511 C C . GLY A 1 72 ? 6.162 -0.691 -14.567 1.00 93.75 72 GLY A C 1
ATOM 512 O O . GLY A 1 72 ? 6.735 -1.249 -15.501 1.00 93.75 72 GLY A O 1
ATOM 513 N N . LEU A 1 73 ? 4.995 -1.113 -14.077 1.00 92.75 73 LEU A N 1
ATOM 514 C CA . LEU A 1 73 ? 4.221 -2.236 -14.610 1.00 92.75 73 LEU A CA 1
ATOM 515 C C . LEU A 1 73 ? 2.955 -1.726 -15.303 1.00 92.75 73 LEU A C 1
ATOM 517 O O . LEU A 1 73 ? 2.489 -0.632 -15.013 1.00 92.75 73 LEU A O 1
ATOM 521 N N . GLU A 1 74 ? 2.388 -2.522 -16.207 1.00 89.25 74 GLU A N 1
ATOM 522 C CA . GLU A 1 74 ? 1.110 -2.192 -16.860 1.00 89.25 74 GLU A CA 1
ATOM 523 C C . GLU A 1 74 ? -0.090 -2.746 -16.081 1.00 89.25 74 GLU A C 1
ATOM 525 O O . GLU A 1 74 ? -1.145 -2.121 -16.022 1.00 89.25 74 GLU A O 1
ATOM 530 N N . GLU A 1 75 ? 0.070 -3.910 -15.448 1.00 89.00 75 GLU A N 1
ATOM 531 C CA . GLU A 1 75 ? -0.981 -4.557 -14.666 1.00 89.00 75 GLU A CA 1
ATOM 532 C C . GLU A 1 75 ? -0.387 -5.397 -13.532 1.00 89.00 75 GLU A C 1
ATOM 534 O O . GLU A 1 75 ? 0.701 -5.965 -13.656 1.00 89.00 75 GLU A O 1
ATOM 539 N N . ILE A 1 76 ? -1.129 -5.493 -12.426 1.00 92.31 76 ILE A N 1
ATOM 540 C CA . ILE A 1 76 ? -0.827 -6.347 -11.276 1.00 92.31 76 ILE A CA 1
ATOM 541 C C . ILE A 1 76 ? -2.113 -6.921 -10.680 1.00 92.31 76 ILE A C 1
ATOM 543 O O . ILE A 1 76 ? -3.180 -6.309 -10.741 1.00 92.31 76 ILE A O 1
ATOM 547 N N . VAL A 1 77 ? -1.997 -8.099 -10.067 1.00 92.75 77 VAL A N 1
ATOM 548 C CA . VAL A 1 77 ? -3.087 -8.719 -9.304 1.00 92.75 77 VAL A CA 1
ATOM 549 C C . VAL A 1 77 ? -3.119 -8.108 -7.905 1.00 92.75 77 VAL A C 1
ATOM 551 O O . VAL A 1 77 ? -2.085 -8.070 -7.241 1.00 92.75 77 VAL A O 1
ATOM 554 N N . ASP A 1 78 ? -4.297 -7.686 -7.437 1.00 90.88 78 ASP A N 1
ATOM 555 C CA . ASP A 1 78 ? -4.443 -6.923 -6.185 1.00 90.88 78 ASP A CA 1
ATOM 556 C C . ASP A 1 78 ? -3.971 -7.664 -4.922 1.00 90.88 78 ASP A C 1
ATOM 558 O O . ASP A 1 78 ? -3.608 -7.022 -3.937 1.00 90.88 78 ASP A O 1
ATOM 562 N N . ASP A 1 79 ? -3.950 -8.998 -4.957 1.00 91.94 79 ASP A N 1
ATOM 563 C CA . ASP A 1 79 ? -3.467 -9.863 -3.872 1.00 91.94 79 ASP A CA 1
ATOM 564 C C . ASP A 1 79 ? -1.976 -10.212 -3.978 1.00 91.94 79 ASP A C 1
ATOM 566 O O . ASP A 1 79 ? -1.429 -10.885 -3.103 1.00 91.94 79 ASP A O 1
ATOM 570 N N . SER A 1 80 ? -1.293 -9.760 -5.035 1.00 91.06 80 SER A N 1
ATOM 571 C CA . SER A 1 80 ? 0.140 -10.012 -5.188 1.00 91.06 80 SER A CA 1
ATOM 572 C C . SER A 1 80 ? 0.932 -9.290 -4.101 1.00 91.06 80 SER A C 1
ATOM 574 O O . SER A 1 80 ? 0.720 -8.091 -3.892 1.00 91.06 80 SER A O 1
ATOM 576 N N . PRO A 1 81 ? 1.901 -9.970 -3.460 1.00 92.81 81 PRO A N 1
ATOM 577 C CA . PRO A 1 81 ? 2.837 -9.301 -2.576 1.00 92.81 81 PRO A CA 1
ATOM 578 C C . PRO A 1 81 ? 3.585 -8.187 -3.317 1.00 92.81 81 PRO A C 1
ATOM 580 O O . PRO A 1 81 ? 4.221 -8.443 -4.340 1.00 92.81 81 PRO A O 1
ATOM 583 N N . LEU A 1 82 ? 3.564 -6.963 -2.783 1.00 91.44 82 LEU A N 1
ATOM 584 C CA . LEU A 1 82 ? 4.194 -5.786 -3.402 1.00 91.44 82 LEU A CA 1
ATOM 585 C C . LEU A 1 82 ? 5.694 -6.002 -3.671 1.00 91.44 82 LEU A C 1
ATOM 587 O O . LEU A 1 82 ? 6.242 -5.512 -4.653 1.00 91.44 82 LEU A O 1
ATOM 591 N N . MET A 1 83 ? 6.364 -6.781 -2.824 1.00 89.25 83 MET A N 1
ATOM 592 C CA . MET A 1 83 ? 7.781 -7.108 -3.000 1.00 89.25 83 MET A CA 1
ATOM 593 C C . MET A 1 83 ? 8.036 -8.051 -4.180 1.00 89.25 83 MET A C 1
ATOM 595 O O . MET A 1 83 ? 9.090 -7.973 -4.807 1.00 89.25 83 MET A O 1
ATOM 599 N N . ASN A 1 84 ? 7.068 -8.904 -4.528 1.00 89.38 84 ASN A N 1
ATOM 600 C CA . ASN A 1 84 ? 7.196 -9.830 -5.656 1.00 89.38 84 ASN A CA 1
ATOM 601 C C . ASN A 1 84 ? 7.078 -9.111 -7.004 1.00 89.38 84 ASN A C 1
ATOM 603 O O . ASN A 1 84 ? 7.600 -9.601 -8.000 1.00 89.38 84 ASN A O 1
ATOM 607 N N . ILE A 1 85 ? 6.423 -7.949 -7.033 1.00 88.44 85 ILE A N 1
ATOM 608 C CA . ILE A 1 85 ? 6.261 -7.117 -8.234 1.00 88.44 85 ILE A CA 1
ATOM 609 C C . ILE A 1 85 ? 7.365 -6.052 -8.362 1.00 88.44 85 ILE A C 1
ATOM 611 O O . ILE A 1 85 ? 7.224 -5.087 -9.105 1.00 88.44 85 ILE A O 1
ATOM 615 N N . GLY A 1 86 ? 8.473 -6.212 -7.630 1.00 85.62 86 GLY A N 1
ATOM 616 C CA . GLY A 1 86 ? 9.658 -5.365 -7.765 1.00 85.62 86 GLY A CA 1
ATOM 617 C C . GLY A 1 86 ? 9.664 -4.105 -6.900 1.00 85.62 86 GLY A C 1
ATOM 618 O O . GLY A 1 86 ? 10.626 -3.338 -6.984 1.00 85.62 86 GLY A O 1
ATOM 619 N N . LEU A 1 87 ? 8.665 -3.886 -6.027 1.00 89.75 87 LEU A N 1
ATOM 620 C CA . LEU A 1 87 ? 8.793 -2.818 -5.037 1.00 89.75 87 LEU A CA 1
ATOM 621 C C . LEU A 1 87 ? 9.831 -3.198 -3.972 1.00 89.75 87 LEU A C 1
ATOM 623 O O . LEU A 1 87 ? 9.758 -4.233 -3.315 1.00 89.75 87 LEU A O 1
ATOM 627 N N . THR A 1 88 ? 10.771 -2.289 -3.754 1.00 90.94 88 THR A N 1
ATOM 628 C CA . THR A 1 88 ? 11.839 -2.380 -2.760 1.00 90.94 88 THR A CA 1
ATOM 629 C C . THR A 1 88 ? 11.599 -1.400 -1.610 1.00 90.94 88 THR A C 1
ATOM 631 O O . THR A 1 88 ? 10.655 -0.609 -1.619 1.00 90.94 88 THR A O 1
ATOM 634 N N . SER A 1 89 ? 12.495 -1.385 -0.621 1.00 87.25 89 SER A N 1
ATOM 635 C CA . SER A 1 89 ? 12.476 -0.381 0.451 1.00 87.25 89 SER A CA 1
ATOM 636 C C . SER A 1 89 ? 12.575 1.057 -0.074 1.00 87.25 89 SER A C 1
ATOM 638 O O . SER A 1 89 ? 11.940 1.956 0.479 1.00 87.25 89 SER A O 1
ATOM 640 N N . GLN A 1 90 ? 13.322 1.286 -1.162 1.00 90.44 90 GLN A N 1
ATOM 641 C CA . GLN A 1 90 ? 13.465 2.614 -1.760 1.00 90.44 90 GLN A CA 1
ATOM 642 C C . GLN A 1 90 ? 12.169 3.065 -2.446 1.00 90.44 90 GLN A C 1
ATOM 644 O O . GLN A 1 90 ? 11.699 4.176 -2.194 1.00 90.44 90 GLN A O 1
ATOM 649 N N . SER A 1 91 ? 11.554 2.206 -3.266 1.00 92.50 91 SER A N 1
ATOM 650 C CA . SER A 1 91 ? 10.270 2.525 -3.907 1.00 92.50 91 SER A CA 1
ATOM 651 C C . SER A 1 91 ? 9.121 2.579 -2.893 1.00 92.50 91 SER A C 1
ATOM 653 O O . SER A 1 91 ? 8.166 3.325 -3.093 1.00 92.50 91 SER A O 1
ATOM 655 N N . GLY A 1 92 ? 9.241 1.889 -1.755 1.00 91.38 92 GLY A N 1
ATOM 656 C CA . GLY A 1 92 ? 8.313 1.996 -0.630 1.00 91.38 92 GLY A CA 1
ATOM 657 C C . GLY A 1 92 ? 8.192 3.403 -0.056 1.00 91.38 92 GLY A C 1
ATOM 658 O O . GLY A 1 92 ? 7.092 3.845 0.272 1.00 91.38 92 GLY A O 1
ATOM 659 N N . VAL A 1 93 ? 9.294 4.159 -0.004 1.00 92.75 93 VAL A N 1
ATOM 660 C CA . VAL A 1 93 ? 9.260 5.571 0.411 1.00 92.75 93 VAL A CA 1
ATOM 661 C C . VAL A 1 93 ? 8.475 6.418 -0.595 1.00 92.75 93 VAL A C 1
ATOM 663 O O . VAL A 1 93 ? 7.690 7.279 -0.191 1.00 92.75 93 VAL A O 1
ATOM 666 N N . LEU A 1 94 ? 8.641 6.161 -1.897 1.00 94.12 94 LEU A N 1
ATOM 667 C CA . LEU A 1 94 ? 7.885 6.848 -2.950 1.00 94.12 94 LEU A CA 1
ATOM 668 C C . LEU A 1 94 ? 6.394 6.522 -2.860 1.00 94.12 94 LEU A C 1
ATOM 670 O O . LEU A 1 94 ? 5.574 7.441 -2.866 1.00 94.12 94 LEU A O 1
ATOM 674 N N . LEU A 1 95 ? 6.058 5.239 -2.695 1.00 94.88 95 LEU A N 1
ATOM 675 C CA . LEU A 1 95 ? 4.682 4.768 -2.548 1.00 94.88 95 LEU A CA 1
ATOM 676 C C . LEU A 1 95 ? 4.017 5.424 -1.345 1.00 94.88 95 LEU A C 1
ATOM 678 O O . LEU A 1 95 ? 2.974 6.060 -1.479 1.00 94.88 95 LEU A O 1
ATOM 682 N N . ARG A 1 96 ? 4.673 5.371 -0.186 1.00 93.81 96 ARG A N 1
ATOM 683 C CA . ARG A 1 96 ? 4.212 6.021 1.041 1.00 93.81 96 ARG A CA 1
ATOM 684 C C . ARG A 1 96 ? 3.946 7.510 0.827 1.00 93.81 96 ARG A C 1
ATOM 686 O O . ARG A 1 96 ? 2.904 8.017 1.240 1.00 93.81 96 ARG A O 1
ATOM 693 N N . ASN A 1 97 ? 4.878 8.222 0.197 1.00 94.31 97 ASN A N 1
ATOM 694 C CA . ASN A 1 97 ? 4.738 9.656 -0.049 1.00 94.31 97 ASN A CA 1
ATOM 695 C C . ASN A 1 97 ? 3.603 9.963 -1.033 1.00 94.31 97 ASN A C 1
ATOM 697 O O . ASN A 1 97 ? 2.881 10.937 -0.830 1.00 94.31 97 ASN A O 1
ATOM 701 N N . SER A 1 98 ? 3.429 9.143 -2.072 1.00 95.25 98 SER A N 1
ATOM 702 C CA . SER A 1 98 ? 2.333 9.283 -3.031 1.00 95.25 98 SER A CA 1
ATOM 703 C C . SER A 1 98 ? 0.979 9.050 -2.361 1.00 95.25 98 SER A C 1
ATOM 705 O O . SER A 1 98 ? 0.105 9.913 -2.418 1.00 95.25 98 SER A O 1
ATOM 707 N N . LEU A 1 99 ? 0.832 7.947 -1.625 1.00 94.38 99 LEU A N 1
ATOM 708 C CA . LEU A 1 99 ? -0.402 7.617 -0.913 1.00 94.38 99 LEU A CA 1
ATOM 709 C C . LEU A 1 99 ? -0.734 8.655 0.167 1.00 94.38 99 LEU A C 1
ATOM 711 O O . LEU A 1 99 ? -1.880 9.070 0.272 1.00 94.38 99 LEU A O 1
ATOM 715 N N . SER A 1 100 ? 0.261 9.155 0.909 1.00 92.69 100 SER A N 1
ATOM 716 C CA . SER A 1 100 ? 0.049 10.205 1.926 1.00 92.69 100 SER A CA 1
ATOM 717 C C . SER A 1 100 ? -0.451 11.524 1.324 1.00 92.69 100 SER A C 1
ATOM 719 O O . SER A 1 100 ? -1.168 12.269 1.984 1.00 92.69 100 SER A O 1
ATOM 721 N N . LYS A 1 101 ? -0.062 11.840 0.080 1.00 93.12 101 LYS A N 1
ATOM 722 C CA . LYS A 1 101 ? -0.566 13.018 -0.645 1.00 93.12 101 LYS A CA 1
ATOM 723 C C . LYS A 1 101 ? -1.983 12.804 -1.168 1.00 93.12 101 LYS A C 1
ATOM 725 O O . LYS A 1 101 ? -2.764 13.746 -1.209 1.00 93.12 101 LYS A O 1
ATOM 730 N N . GLN A 1 102 ? -2.287 11.587 -1.610 1.00 92.69 102 GLN A N 1
ATOM 731 C CA . GLN A 1 102 ? -3.573 11.244 -2.210 1.00 92.69 102 GLN A CA 1
ATOM 732 C C . GLN A 1 102 ? -4.679 11.012 -1.179 1.00 92.69 102 GLN A C 1
ATOM 734 O O . GLN A 1 102 ? -5.845 11.260 -1.489 1.00 92.69 102 GLN A O 1
ATOM 739 N N . PHE A 1 103 ? -4.308 10.537 0.009 1.00 91.12 103 PHE A N 1
ATOM 740 C CA . PHE A 1 103 ? -5.208 10.166 1.094 1.00 91.12 103 PHE A CA 1
ATOM 741 C C . PHE A 1 103 ? -4.781 10.909 2.369 1.00 91.12 103 PHE A C 1
ATOM 743 O O . PHE A 1 103 ? -3.883 10.443 3.081 1.00 91.12 103 PHE A O 1
ATOM 750 N N . PRO A 1 104 ? -5.364 12.092 2.642 1.00 87.38 104 PRO A N 1
ATOM 751 C CA . PRO A 1 104 ? -5.028 12.871 3.826 1.00 87.38 104 PRO A CA 1
ATOM 752 C C . PRO A 1 104 ? -5.388 12.108 5.106 1.00 87.38 104 PRO A C 1
ATOM 754 O O . PRO A 1 104 ? -6.357 11.356 5.158 1.00 87.38 104 PRO A O 1
ATOM 757 N N . GLY A 1 105 ? -4.588 12.295 6.154 1.00 87.31 105 GLY A N 1
ATOM 758 C CA . GLY A 1 105 ? -4.780 11.611 7.427 1.00 87.31 105 GLY A CA 1
ATOM 759 C C . GLY A 1 105 ? -3.474 11.434 8.199 1.00 87.31 105 GLY A C 1
ATOM 760 O O . GLY A 1 105 ? -2.471 12.087 7.892 1.00 87.31 105 GLY A O 1
ATOM 761 N N . PRO A 1 106 ? -3.460 10.552 9.213 1.00 85.62 106 PRO A N 1
ATOM 762 C CA . PRO A 1 106 ? -2.258 10.292 9.984 1.00 85.62 106 PRO A CA 1
ATOM 763 C C . PRO A 1 106 ? -1.155 9.701 9.106 1.00 85.62 106 PRO A C 1
ATOM 765 O O . PRO A 1 106 ? -1.401 8.867 8.228 1.00 85.62 106 PRO A O 1
ATOM 768 N N . SER A 1 107 ? 0.074 10.114 9.405 1.00 86.25 107 SER A N 1
ATOM 769 C CA . SER A 1 107 ? 1.290 9.676 8.724 1.00 86.25 107 SER A CA 1
ATOM 770 C C . SER A 1 107 ? 1.328 8.155 8.544 1.00 86.25 107 SER A C 1
ATOM 772 O O . SER A 1 107 ? 1.084 7.398 9.486 1.00 86.25 107 SER A O 1
ATOM 774 N N . LEU A 1 108 ? 1.633 7.708 7.325 1.00 90.88 108 LEU A N 1
ATOM 775 C CA . LEU A 1 108 ? 1.801 6.289 7.022 1.00 90.88 108 LEU A CA 1
ATOM 776 C C . LEU A 1 108 ? 3.088 5.754 7.674 1.00 90.88 108 LEU A C 1
ATOM 778 O O . LEU A 1 108 ? 4.102 6.465 7.679 1.00 90.88 108 LEU A O 1
ATOM 782 N N . PRO A 1 109 ? 3.099 4.526 8.215 1.00 87.88 109 PRO A N 1
ATOM 783 C CA . PRO A 1 109 ? 4.312 3.936 8.771 1.00 87.88 109 PRO A CA 1
ATOM 784 C C . PRO A 1 109 ? 5.326 3.603 7.664 1.00 87.88 109 PRO A C 1
ATOM 786 O O . PRO A 1 109 ? 4.962 3.352 6.518 1.00 87.88 109 PRO A O 1
ATOM 789 N N . PHE A 1 110 ? 6.619 3.581 7.994 1.00 85.25 110 PHE A N 1
ATOM 790 C CA . PHE A 1 110 ? 7.665 3.138 7.054 1.00 85.25 110 PHE A CA 1
ATOM 791 C C . PHE A 1 110 ? 7.627 1.624 6.796 1.00 85.25 110 PHE A C 1
ATOM 793 O O . PHE A 1 110 ? 8.145 1.156 5.788 1.00 85.25 110 PHE A O 1
ATOM 800 N N . THR A 1 111 ? 6.976 0.873 7.682 1.00 87.00 111 THR A N 1
ATOM 801 C CA . THR A 1 111 ? 6.760 -0.575 7.590 1.00 87.00 111 THR A CA 1
ATOM 802 C C . THR A 1 111 ? 5.533 -0.949 6.762 1.00 87.00 111 THR A C 1
ATOM 804 O O . THR A 1 111 ? 5.250 -2.131 6.616 1.00 87.00 111 THR A O 1
ATOM 807 N N . MET A 1 112 ? 4.837 0.025 6.158 1.00 89.44 112 MET A N 1
ATOM 808 C CA . MET A 1 112 ? 3.558 -0.186 5.469 1.00 89.44 112 MET A CA 1
ATOM 809 C C . MET A 1 112 ? 3.586 -1.323 4.441 1.00 89.44 112 MET A C 1
ATOM 811 O O . MET A 1 112 ? 2.619 -2.058 4.338 1.00 89.44 112 MET A O 1
ATOM 815 N N . MET A 1 113 ? 4.681 -1.504 3.698 1.00 88.50 113 MET A N 1
ATOM 816 C CA . MET A 1 113 ? 4.784 -2.592 2.713 1.00 88.50 113 MET A CA 1
ATOM 817 C C . MET A 1 113 ? 4.839 -3.998 3.329 1.00 88.50 113 MET A C 1
ATOM 819 O O . MET A 1 113 ? 4.620 -4.974 2.620 1.00 88.50 113 MET A O 1
ATOM 823 N N . PHE A 1 114 ? 5.168 -4.106 4.615 1.00 88.06 114 PHE A N 1
ATOM 824 C CA . PHE A 1 114 ? 5.128 -5.353 5.380 1.00 88.06 114 PHE A CA 1
ATOM 825 C C . PHE A 1 114 ? 3.785 -5.503 6.098 1.00 88.06 114 PHE A C 1
ATOM 827 O O . PHE A 1 114 ? 3.210 -6.587 6.115 1.00 88.06 114 PHE A O 1
ATOM 834 N N . ASP A 1 115 ? 3.272 -4.403 6.652 1.00 90.19 115 ASP A N 1
ATOM 835 C CA . ASP A 1 115 ? 1.994 -4.384 7.366 1.00 90.19 115 ASP A CA 1
ATOM 836 C C . ASP A 1 115 ? 0.803 -4.571 6.406 1.00 90.19 115 ASP A C 1
ATOM 838 O O . ASP A 1 115 ? -0.207 -5.168 6.763 1.00 90.19 115 ASP A O 1
ATOM 842 N N . PHE A 1 116 ? 0.926 -4.093 5.168 1.00 93.19 116 PHE A N 1
ATOM 843 C CA . PHE A 1 116 ? -0.109 -4.132 4.135 1.00 93.19 116 PHE A CA 1
ATOM 844 C C . PHE A 1 116 ? 0.529 -4.570 2.810 1.00 93.19 116 PHE A C 1
ATOM 846 O O . PHE A 1 116 ? 0.829 -3.743 1.943 1.00 93.19 116 PHE A O 1
ATOM 853 N N . PRO A 1 117 ? 0.799 -5.877 2.653 1.00 94.62 117 PRO A N 1
ATOM 854 C CA . PRO A 1 117 ? 1.685 -6.377 1.609 1.00 94.62 117 PRO A CA 1
ATOM 855 C C . PRO A 1 117 ? 1.031 -6.469 0.228 1.00 94.62 117 PRO A C 1
ATOM 857 O O . PRO A 1 117 ? 1.675 -6.962 -0.688 1.00 94.62 117 PRO A O 1
ATOM 860 N N . SER A 1 118 ? -0.214 -6.024 0.054 1.00 95.62 118 SER A N 1
ATOM 861 C CA . SER A 1 118 ? -0.962 -6.114 -1.203 1.00 95.62 118 SER A CA 1
ATOM 862 C C . SER A 1 118 ? -1.854 -4.887 -1.408 1.00 95.62 118 SER A C 1
ATOM 864 O O . SER A 1 118 ? -2.116 -4.132 -0.468 1.00 95.62 118 SER A O 1
ATOM 866 N N . ILE A 1 119 ? -2.356 -4.685 -2.628 1.00 96.12 119 ILE A N 1
ATOM 867 C CA . ILE A 1 119 ? -3.300 -3.594 -2.921 1.00 96.12 119 ILE A CA 1
ATOM 868 C C . ILE A 1 119 ? -4.581 -3.762 -2.109 1.00 96.12 119 ILE A C 1
ATOM 870 O O . ILE A 1 119 ? -5.102 -2.771 -1.595 1.00 96.12 119 ILE A O 1
ATOM 874 N N . ASN A 1 120 ? -5.075 -4.992 -1.958 1.00 94.38 120 ASN A N 1
ATOM 875 C CA . ASN A 1 120 ? -6.251 -5.252 -1.129 1.00 94.38 120 ASN A CA 1
ATOM 876 C C . ASN A 1 120 ? -5.993 -4.872 0.336 1.00 94.38 120 ASN A C 1
ATOM 878 O O . ASN A 1 120 ? -6.774 -4.112 0.901 1.00 94.38 120 ASN A O 1
ATOM 882 N N . ALA A 1 121 ? -4.849 -5.258 0.911 1.00 92.75 121 ALA A N 1
AT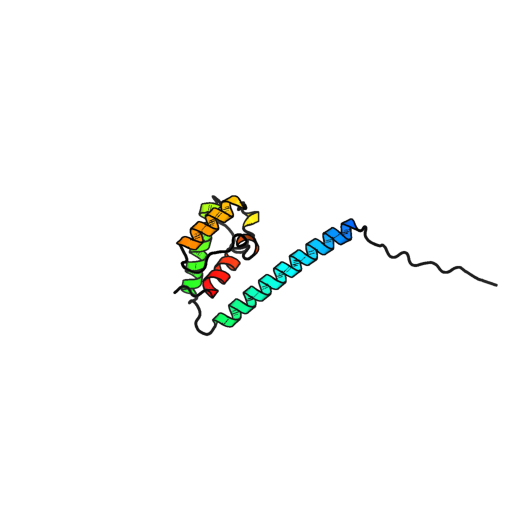OM 883 C CA . ALA A 1 121 ? -4.505 -4.888 2.287 1.00 92.75 121 ALA A CA 1
ATOM 884 C C . ALA A 1 121 ? -4.360 -3.363 2.474 1.00 92.75 121 ALA A C 1
ATOM 886 O O . ALA A 1 121 ? -4.789 -2.810 3.488 1.00 92.75 121 ALA A O 1
ATOM 887 N N . LEU A 1 122 ? -3.788 -2.665 1.486 1.00 93.81 122 LEU A N 1
ATOM 888 C CA . LEU A 1 122 ? -3.729 -1.201 1.474 1.00 93.81 122 LEU A CA 1
ATOM 889 C C . LEU A 1 122 ? -5.137 -0.591 1.398 1.00 93.81 122 LEU A C 1
ATOM 891 O O . LEU A 1 122 ? -5.443 0.352 2.124 1.00 93.81 122 LEU A O 1
ATOM 895 N N . THR A 1 123 ? -5.997 -1.129 0.535 1.00 93.81 123 THR A N 1
ATOM 896 C CA . THR A 1 123 ? -7.383 -0.670 0.358 1.00 93.81 123 THR A CA 1
ATOM 897 C C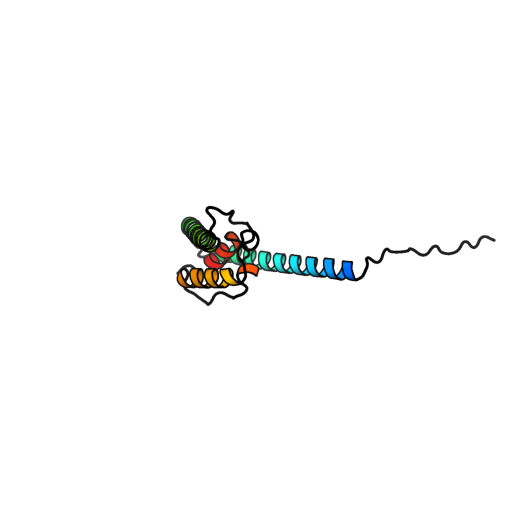 . THR A 1 123 ? -8.170 -0.817 1.654 1.00 93.81 123 THR A C 1
ATOM 899 O O . THR A 1 123 ? -8.805 0.144 2.090 1.00 93.81 123 THR A O 1
ATOM 902 N N . ASP A 1 124 ? -8.068 -1.971 2.310 1.00 90.56 124 ASP A N 1
ATOM 903 C CA . ASP A 1 124 ? -8.716 -2.234 3.594 1.00 90.56 124 ASP A CA 1
ATOM 904 C C . ASP A 1 124 ? -8.260 -1.220 4.648 1.00 90.56 124 ASP A C 1
ATOM 906 O O . ASP A 1 124 ? -9.089 -0.578 5.299 1.00 90.56 124 ASP A O 1
ATOM 910 N N . TYR A 1 125 ? -6.950 -0.977 4.735 1.00 89.75 125 TYR A N 1
ATOM 911 C CA . TYR A 1 125 ? -6.381 0.014 5.643 1.00 89.75 125 TYR A CA 1
ATOM 912 C C . TYR A 1 125 ? -6.927 1.435 5.424 1.00 89.75 125 TYR A C 1
ATOM 914 O O . TYR A 1 125 ? -7.289 2.118 6.386 1.00 89.75 125 TYR A O 1
ATOM 922 N N . PHE A 1 126 ? -6.995 1.901 4.173 1.00 90.00 126 PHE A N 1
ATOM 923 C CA . PHE A 1 126 ? -7.496 3.245 3.872 1.00 90.00 126 PHE A CA 1
ATOM 924 C C . PHE A 1 126 ? -9.013 3.356 4.018 1.00 90.00 126 PHE A C 1
ATOM 926 O O . PHE A 1 126 ? -9.498 4.379 4.501 1.00 90.00 126 PHE A O 1
ATOM 933 N N . SER A 1 127 ? -9.761 2.311 3.664 1.00 88.50 127 SER A N 1
ATOM 934 C CA . SER A 1 127 ? -11.212 2.284 3.854 1.00 88.50 127 SER A CA 1
ATOM 935 C C . SER A 1 127 ? -11.592 2.373 5.337 1.00 88.50 127 SER A C 1
ATOM 937 O O . SER A 1 127 ? -12.522 3.096 5.695 1.00 88.50 127 SER A O 1
ATOM 939 N N . GLY A 1 128 ? -10.808 1.734 6.215 1.00 81.94 128 GLY A N 1
ATOM 940 C CA . GLY A 1 128 ? -11.020 1.755 7.661 1.00 81.94 128 GLY A CA 1
ATOM 941 C C . GLY A 1 128 ? -10.682 3.081 8.344 1.00 81.94 128 GLY A C 1
ATOM 942 O O . GLY A 1 128 ? -11.101 3.311 9.477 1.00 81.94 128 GLY A O 1
ATOM 943 N N . ARG A 1 129 ? -9.958 3.980 7.666 1.00 80.19 129 ARG A N 1
ATOM 944 C CA . ARG A 1 129 ? -9.631 5.317 8.188 1.00 80.19 129 ARG A CA 1
ATOM 945 C C . ARG A 1 129 ? -10.746 6.345 8.020 1.00 80.19 129 ARG A C 1
ATOM 947 O O . ARG A 1 129 ? -10.637 7.412 8.615 1.00 80.19 129 ARG A O 1
ATOM 954 N N . GLY A 1 130 ? -11.794 6.022 7.262 1.00 64.31 130 GLY A N 1
ATOM 955 C CA . GLY A 1 130 ? -12.821 6.980 6.869 1.00 64.31 130 GLY A CA 1
ATOM 956 C C . GLY A 1 130 ? -12.248 7.979 5.867 1.00 64.31 130 GLY A C 1
ATOM 957 O O . GLY A 1 130 ? -11.514 8.894 6.230 1.00 64.31 130 GLY A O 1
ATOM 958 N N . LEU A 1 131 ? -12.581 7.802 4.590 1.00 61.38 131 LEU A N 1
ATOM 959 C CA . LEU A 1 131 ? -12.269 8.772 3.540 1.00 61.38 131 LEU A CA 1
ATOM 960 C C . LEU A 1 131 ? -13.216 9.979 3.701 1.00 61.38 131 LEU A C 1
ATOM 962 O O . LEU A 1 131 ? -14.225 10.056 3.009 1.00 61.38 131 LEU A O 1
ATOM 966 N N . SER A 1 132 ? -12.968 10.848 4.688 1.00 51.25 132 SER A N 1
ATOM 967 C CA . SER A 1 132 ? -13.741 12.092 4.891 1.00 51.25 132 SER A CA 1
ATOM 968 C C . SER A 1 132 ? -13.197 13.249 4.064 1.00 51.25 132 SER A C 1
ATOM 970 O O . SER A 1 132 ? -11.953 13.387 4.001 1.00 51.25 132 SER A O 1
#

pLDDT: mean 77.61, std 17.26, range [40.81, 97.19]

InterPro domains:
  IPR009081 Phosphopantetheine binding ACP domain [PF00550] (62-125)
  IPR009081 Phosphopantetheine binding ACP domain [PS50075] (54-130)
  IPR020806 Polyketide synthase-like, phosphopantetheine-binding domain [SM00823] (57-130)
  IPR036736 ACP-like superfamily [G3DSA:1.10.1200.10] (54-130)
  IPR036736 ACP-like superfamily [SSF47336] (59-129)

Sequence (132 aa):
MAEATIDAAQSPEKPVEMWLLEGSQQAMLAAHAANQAAAAQGAAQLQIGGVSGQELVALRAKIRDTVVDIAGLEEIVDDSPLMNIGLTSQSGVLLRNSLSKQFPGPSLPFTMMFDFPSINALTDYFSGRGLS

Organism: NCBI:txid327968

Secondary structure (DSSP, 8-state):
---------------HHHHHHHHHHHHHHHHHHHHHHHHHHHHHHGGGSPPPHHHHHHHHHHHHHHHHHHHT-S---TTS-TTTTT--HHHHHHHHHHHHHHS-SSPPPTTHHHHS-SHHHHHHHHHTT---